Protein AF-A0A6L3V3K3-F1 (afdb_monomer)

Secondary structure (DSSP, 8-state):
--TT-SSEEEEEEEETTEEEEEEEEE----------

Organism: NCBI:txid1602942

Sequence (36 aa):
MLDSLKFGSITIVVQDGKVVQIEKNEKVRLQSNKTR

Solvent-accessible surface area (backbone atoms only — not comparable to full-atom values): 2623 Å² total; per-residue (Å²): 123,73,86,76,66,87,42,69,53,74,51,74,44,71,56,97,92,37,81,77,45,78,48,80,48,74,61,80,83,82,74,84,80,74,77,125

Foldseek 3Di:
DVVVQPDFDWDWDDDPNDTDDIDTDHDDDDDPPPPD

pLDDT: mean 84.99, std 12.59, range [59.69, 97.75]

Nearest PDB structures (foldseek):
  1mtp-assembly1_B  TM=5.399E-01  e=8.333E+00  Thermobifida fusca
  6reb-assembly1_Q  TM=5.592E-01  e=9.522E+00  Polytomella sp. Pringsheim 198.80
  3k1q-assembly1_C  TM=2.878E-01  e=7.293E+00  Grass carp reovirus

Radius of gyration: 15.59 Å; Cα contacts (8 Å, |Δi|>4): 33; chains: 1; bounding box: 26×19×48 Å

Mean predicted aligned error: 7.1 Å

InterPro domains:
  IPR018743 Protein of unknown function DUF2292 [PF10055] (1-30)

Structure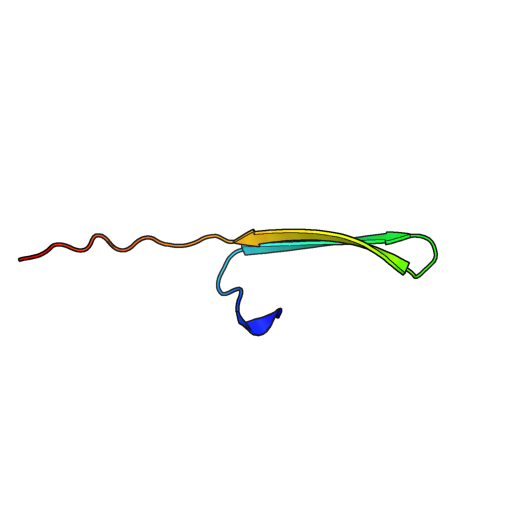 (mmCIF, N/CA/C/O backbone):
data_AF-A0A6L3V3K3-F1
#
_entry.id   AF-A0A6L3V3K3-F1
#
loop_
_atom_site.group_PDB
_atom_site.id
_atom_site.type_symbol
_atom_site.label_atom_id
_atom_site.label_alt_id
_atom_site.label_comp_id
_atom_site.label_asym_id
_atom_site.label_entity_id
_atom_site.label_seq_id
_atom_site.pdbx_PDB_ins_code
_atom_site.Cartn_x
_atom_site.Cartn_y
_atom_site.Cartn_z
_atom_site.occupancy
_atom_site.B_iso_or_equiv
_atom_site.auth_seq_id
_atom_site.auth_comp_id
_atom_site.auth_asym_id
_atom_site.auth_atom_id
_atom_site.pdbx_PDB_model_num
ATOM 1 N N . MET A 1 1 ? -0.525 -6.222 -6.740 1.00 59.69 1 MET A N 1
ATOM 2 C CA . MET A 1 1 ? -0.579 -4.824 -6.236 1.00 59.69 1 MET A CA 1
ATOM 3 C C . MET A 1 1 ? 0.750 -4.397 -5.621 1.00 59.69 1 MET A C 1
ATOM 5 O O . MET A 1 1 ? 1.204 -3.307 -5.930 1.00 59.69 1 MET A O 1
ATOM 9 N N . LEU A 1 2 ? 1.379 -5.236 -4.789 1.00 61.59 2 LEU A N 1
ATOM 10 C CA . LEU A 1 2 ? 2.708 -4.968 -4.222 1.00 61.59 2 LEU A CA 1
ATOM 11 C C . LEU A 1 2 ? 3.838 -5.108 -5.258 1.00 61.59 2 LEU A C 1
ATOM 13 O O . LEU A 1 2 ? 4.753 -4.294 -5.269 1.00 61.59 2 LEU A O 1
ATOM 17 N N . ASP A 1 3 ? 3.708 -6.049 -6.198 1.00 64.06 3 ASP A N 1
ATOM 18 C CA . ASP A 1 3 ? 4.756 -6.346 -7.192 1.00 64.06 3 ASP A CA 1
ATOM 19 C C . ASP A 1 3 ? 5.003 -5.239 -8.232 1.00 64.06 3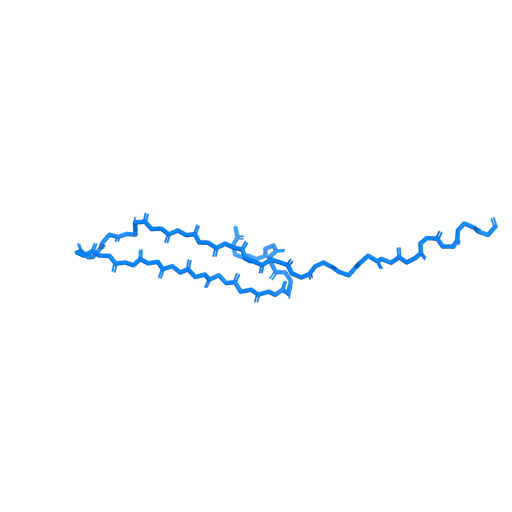 ASP A C 1
ATOM 21 O O . ASP A 1 3 ? 5.990 -5.283 -8.964 1.00 64.06 3 ASP A O 1
ATOM 25 N N . SER A 1 4 ? 4.118 -4.239 -8.334 1.00 72.88 4 SER A N 1
ATOM 26 C CA . SER A 1 4 ? 4.300 -3.128 -9.278 1.00 72.88 4 SER A CA 1
ATOM 27 C C . SER A 1 4 ? 5.190 -2.012 -8.734 1.00 72.88 4 SER A C 1
ATOM 29 O O . SER A 1 4 ? 5.657 -1.181 -9.510 1.00 72.88 4 SER A O 1
ATOM 31 N N . LEU A 1 5 ? 5.447 -1.980 -7.423 1.00 74.88 5 LEU A N 1
ATOM 32 C CA . LEU A 1 5 ? 6.223 -0.921 -6.788 1.00 74.88 5 LEU A CA 1
ATOM 33 C C . LEU A 1 5 ? 7.714 -1.268 -6.856 1.00 74.88 5 LEU A C 1
ATOM 35 O O . LEU A 1 5 ? 8.233 -2.008 -6.027 1.00 74.88 5 LEU A O 1
ATOM 39 N N . LYS A 1 6 ? 8.414 -0.729 -7.858 1.00 79.88 6 LYS A N 1
ATOM 40 C CA . LYS A 1 6 ? 9.846 -1.021 -8.051 1.00 79.88 6 LYS A CA 1
ATOM 41 C C . LYS A 1 6 ? 10.743 -0.316 -7.034 1.00 79.88 6 LYS A C 1
ATOM 43 O O . LYS A 1 6 ? 11.727 -0.893 -6.585 1.00 79.88 6 LYS A O 1
ATOM 48 N N . PHE A 1 7 ? 10.416 0.931 -6.691 1.00 85.88 7 PHE A N 1
ATOM 49 C CA . PHE A 1 7 ? 11.181 1.746 -5.747 1.00 85.88 7 PHE A CA 1
ATOM 50 C C . PHE A 1 7 ? 10.244 2.657 -4.957 1.00 85.88 7 PHE A C 1
ATOM 52 O O . PHE A 1 7 ? 9.464 3.397 -5.554 1.00 85.88 7 PHE A O 1
ATOM 59 N N . GLY A 1 8 ? 10.329 2.638 -3.628 1.00 88.88 8 GLY A N 1
ATOM 60 C CA . GLY A 1 8 ? 9.490 3.465 -2.761 1.00 88.88 8 GLY A CA 1
ATOM 61 C C . GLY A 1 8 ? 9.142 2.775 -1.444 1.00 88.88 8 GLY A C 1
ATOM 62 O O . GLY A 1 8 ? 9.841 1.852 -1.031 1.00 88.88 8 GLY A O 1
ATOM 63 N N . SER A 1 9 ? 8.081 3.236 -0.787 1.00 91.75 9 SER A N 1
ATOM 64 C CA . SER A 1 9 ? 7.602 2.713 0.492 1.00 91.75 9 SER A CA 1
ATOM 65 C C . SER A 1 9 ? 6.082 2.585 0.512 1.00 91.75 9 SER A C 1
ATOM 67 O O . SER A 1 9 ? 5.358 3.289 -0.197 1.00 91.75 9 SER A O 1
ATOM 69 N N . ILE A 1 10 ? 5.600 1.661 1.340 1.00 93.06 10 ILE A N 1
ATOM 70 C CA . ILE A 1 10 ? 4.182 1.511 1.649 1.00 93.06 10 ILE A CA 1
ATOM 71 C C . ILE A 1 10 ? 4.046 1.562 3.161 1.00 93.06 10 ILE A C 1
ATOM 73 O O . ILE A 1 10 ? 4.712 0.806 3.866 1.00 93.06 10 ILE A O 1
ATOM 77 N N . THR A 1 11 ? 3.172 2.436 3.637 1.00 94.62 11 THR A N 1
ATOM 78 C CA . THR A 1 11 ? 2.802 2.528 5.046 1.00 94.62 11 THR A CA 1
ATOM 79 C C . THR A 1 11 ? 1.405 1.950 5.203 1.00 94.62 11 THR A C 1
ATOM 81 O O . THR A 1 11 ? 0.472 2.380 4.526 1.00 94.62 11 THR A O 1
ATOM 84 N N . ILE A 1 12 ? 1.257 0.967 6.089 1.00 96.69 12 ILE A N 1
ATOM 85 C CA . ILE A 1 12 ? -0.031 0.349 6.409 1.00 96.69 12 ILE A CA 1
ATOM 86 C C . ILE A 1 12 ? -0.317 0.625 7.877 1.00 96.69 12 ILE A C 1
ATOM 88 O O . ILE A 1 12 ? 0.498 0.295 8.738 1.00 96.69 12 ILE A O 1
ATOM 92 N N . VAL A 1 13 ? -1.476 1.211 8.161 1.00 97.25 13 VAL A N 1
ATOM 93 C CA . VAL A 1 13 ? 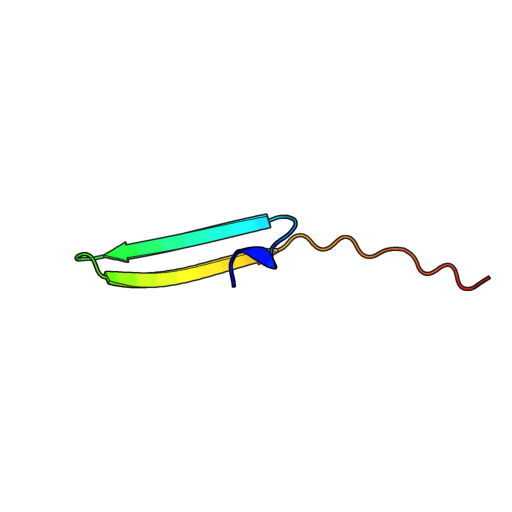-1.944 1.421 9.532 1.00 97.25 13 VAL A CA 1
ATOM 94 C C . VAL A 1 13 ? -2.995 0.368 9.843 1.00 97.25 13 VAL A C 1
ATOM 96 O O . VAL A 1 13 ? -4.006 0.255 9.142 1.00 97.25 13 VAL A O 1
ATOM 99 N N . VAL A 1 14 ? -2.741 -0.406 10.897 1.00 97.75 14 VAL A N 1
ATOM 100 C CA . VAL A 1 14 ? -3.649 -1.437 11.405 1.00 97.75 14 VAL A CA 1
ATOM 101 C C . VAL A 1 14 ? -4.137 -1.019 12.784 1.00 97.75 14 VAL A C 1
ATOM 103 O O . VAL A 1 14 ? -3.331 -0.697 13.655 1.00 97.75 14 VAL A O 1
ATOM 106 N N . GLN A 1 15 ? -5.451 -1.037 12.977 1.00 97.25 15 GLN A N 1
ATOM 107 C CA . GLN A 1 15 ? -6.113 -0.774 14.254 1.00 97.25 15 GLN A CA 1
ATOM 108 C C . GLN A 1 15 ? -7.160 -1.864 14.484 1.00 97.25 15 GLN A C 1
ATOM 110 O O . GLN A 1 15 ? -7.857 -2.257 13.550 1.00 97.25 15 GLN A O 1
ATOM 115 N N . ASP A 1 16 ? -7.220 -2.411 15.699 1.00 97.44 16 ASP A N 1
ATOM 116 C CA . ASP A 1 16 ? -8.133 -3.504 16.075 1.00 97.44 16 ASP A CA 1
ATOM 117 C C . ASP A 1 16 ? -8.101 -4.713 15.119 1.00 97.44 16 ASP A C 1
ATOM 119 O O . ASP A 1 16 ? -9.122 -5.323 14.797 1.00 97.44 16 ASP A O 1
ATOM 123 N 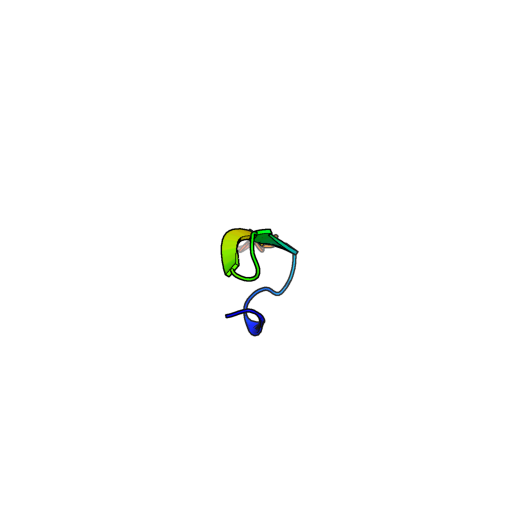N . GLY A 1 17 ? -6.911 -5.042 14.605 1.00 96.69 17 GLY A N 1
ATOM 124 C CA . GLY A 1 17 ? -6.716 -6.139 13.650 1.00 96.69 17 GLY A CA 1
ATOM 125 C C . GLY A 1 17 ? -7.257 -5.868 12.239 1.00 96.69 17 GLY A C 1
ATOM 126 O O . GLY A 1 17 ? -7.248 -6.774 11.407 1.00 96.69 17 GLY A O 1
ATOM 127 N N . LYS A 1 18 ? -7.708 -4.642 11.943 1.00 97.12 18 LYS A N 1
ATOM 128 C CA . LYS A 1 18 ? -8.210 -4.221 10.628 1.00 97.12 18 LYS A CA 1
ATOM 129 C C . LYS A 1 18 ? -7.301 -3.164 10.011 1.00 97.12 18 LYS A C 1
ATOM 131 O O . LYS A 1 18 ? -6.802 -2.271 10.691 1.00 97.12 18 LYS A O 1
ATOM 136 N N . VAL A 1 19 ? -7.095 -3.251 8.699 1.00 96.88 19 VAL A N 1
ATOM 137 C CA . VAL A 1 19 ? -6.366 -2.223 7.947 1.00 96.88 19 VAL A CA 1
ATOM 138 C C . VAL A 1 19 ? -7.273 -1.009 7.787 1.00 96.88 19 VAL A C 1
ATOM 140 O O . VAL A 1 19 ? -8.347 -1.122 7.200 1.00 96.88 19 VAL A O 1
ATOM 143 N N . VAL A 1 20 ? -6.839 0.138 8.302 1.00 97.62 20 VAL A N 1
ATOM 144 C CA . VAL A 1 20 ? -7.614 1.391 8.259 1.00 97.62 20 VAL A CA 1
ATOM 145 C C . VAL A 1 20 ? -7.027 2.412 7.289 1.00 97.62 20 VAL A C 1
ATOM 147 O O . VAL A 1 20 ? -7.748 3.275 6.800 1.00 97.62 20 VAL A O 1
ATOM 150 N N . GLN A 1 21 ? -5.736 2.300 6.967 1.00 96.88 21 GLN A N 1
ATOM 151 C CA . GLN A 1 21 ? -5.070 3.184 6.015 1.00 96.88 21 GLN A CA 1
ATOM 152 C C . GLN A 1 21 ? -3.962 2.446 5.271 1.00 96.88 21 GLN A C 1
ATOM 154 O O . GLN A 1 21 ? -3.230 1.637 5.845 1.00 96.88 21 GLN A O 1
ATOM 159 N N . ILE A 1 22 ? -3.830 2.775 3.989 1.00 95.69 22 ILE A N 1
ATOM 160 C CA . ILE A 1 22 ? -2.726 2.354 3.134 1.00 95.69 22 ILE A CA 1
ATOM 161 C C . ILE A 1 22 ? -2.233 3.595 2.3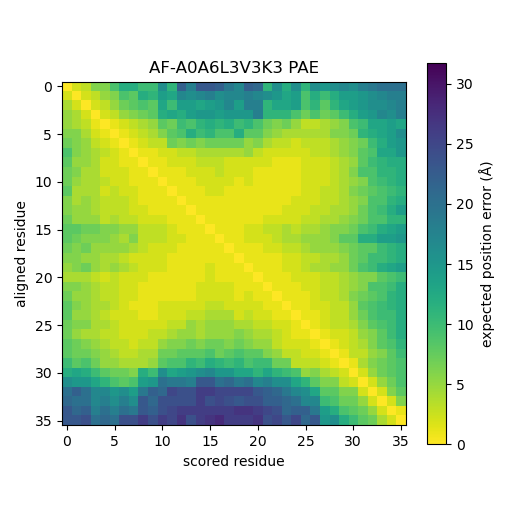98 1.00 95.69 22 ILE A C 1
ATOM 163 O O . ILE A 1 22 ? -2.992 4.226 1.667 1.00 95.69 22 ILE A O 1
ATOM 167 N N . GLU A 1 23 ? -0.962 3.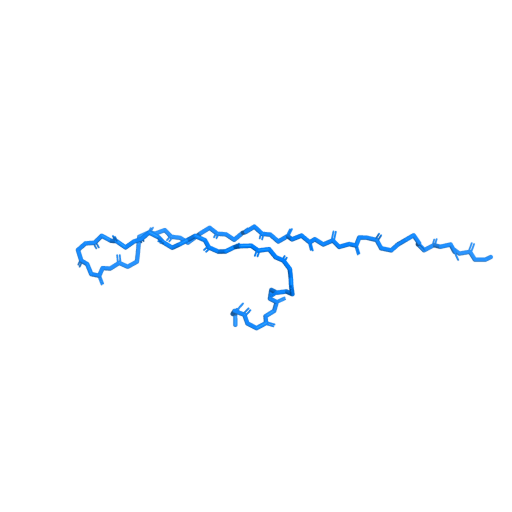929 2.576 1.00 94.69 23 GLU A N 1
ATOM 168 C CA . GLU A 1 23 ? -0.294 5.003 1.848 1.00 94.69 23 GLU A CA 1
ATOM 169 C C . GLU A 1 23 ? 0.848 4.420 1.016 1.00 94.69 23 GLU A C 1
ATOM 171 O O . GLU A 1 23 ? 1.647 3.625 1.513 1.00 94.69 23 GLU A O 1
ATOM 176 N N . LYS A 1 24 ? 0.926 4.807 -0.259 1.00 90.62 24 LYS A N 1
ATOM 177 C CA . LYS A 1 24 ? 1.947 4.341 -1.200 1.00 90.62 24 LYS A CA 1
ATOM 178 C C . LYS A 1 24 ? 2.753 5.534 -1.700 1.00 90.62 24 LYS A C 1
ATOM 180 O O . LYS A 1 24 ? 2.211 6.393 -2.386 1.00 90.62 24 LYS A O 1
ATOM 185 N N . ASN A 1 25 ? 4.053 5.533 -1.430 1.00 91.50 25 ASN A N 1
ATOM 186 C CA . ASN A 1 25 ? 4.996 6.505 -1.968 1.00 91.50 25 ASN A CA 1
ATOM 187 C C . ASN A 1 25 ? 5.916 5.808 -2.971 1.00 91.50 25 ASN A C 1
ATOM 189 O O . ASN A 1 25 ? 6.695 4.934 -2.603 1.00 91.50 25 ASN A O 1
ATOM 193 N N . GLU A 1 26 ? 5.829 6.183 -4.247 1.00 90.50 26 GLU A N 1
ATOM 194 C CA . GLU A 1 26 ? 6.607 5.570 -5.326 1.00 90.50 26 GLU A CA 1
ATOM 195 C C . GLU A 1 26 ? 7.640 6.551 -5.886 1.00 90.50 26 GLU A C 1
ATOM 197 O O . GLU A 1 26 ? 7.332 7.691 -6.230 1.00 90.50 26 GLU A O 1
ATOM 202 N N . LYS A 1 27 ? 8.892 6.100 -5.992 1.00 88.50 27 LYS A N 1
ATOM 203 C CA . LYS A 1 27 ? 9.983 6.857 -6.602 1.00 88.50 27 LYS A CA 1
ATOM 204 C C . LYS A 1 27 ? 10.136 6.425 -8.056 1.00 88.50 27 LYS A C 1
ATOM 206 O O . LYS A 1 27 ? 10.763 5.411 -8.355 1.00 88.50 27 LYS A O 1
ATOM 211 N N . VAL A 1 28 ? 9.612 7.236 -8.969 1.00 86.12 28 VAL A N 1
ATOM 212 C CA . VAL A 1 28 ? 9.746 7.009 -10.412 1.00 86.12 28 VAL A CA 1
ATOM 213 C C . VAL A 1 28 ? 10.952 7.781 -10.945 1.00 86.12 28 VAL A C 1
ATOM 215 O O . VAL A 1 28 ? 11.072 8.988 -10.740 1.00 86.12 28 VAL A O 1
ATOM 218 N N . ARG A 1 29 ? 11.860 7.098 -11.654 1.00 84.12 29 ARG A N 1
ATOM 219 C CA . ARG A 1 29 ? 12.943 7.766 -12.386 1.00 84.12 29 ARG A CA 1
ATOM 220 C C . ARG A 1 29 ? 12.468 8.085 -13.797 1.00 84.12 29 ARG A C 1
ATOM 222 O O . ARG A 1 29 ? 12.359 7.192 -14.632 1.00 84.12 29 ARG A O 1
ATOM 229 N N . LEU A 1 30 ? 12.213 9.361 -14.058 1.00 84.25 30 LEU A N 1
ATOM 230 C CA . LEU A 1 30 ? 11.927 9.843 -15.404 1.00 84.25 30 LEU A CA 1
ATOM 231 C C . LEU A 1 30 ? 13.223 9.795 -16.217 1.00 84.25 30 LEU A C 1
ATOM 233 O O . LEU A 1 30 ? 14.213 10.438 -15.861 1.00 84.25 30 LEU A O 1
ATOM 237 N N . GLN A 1 31 ? 13.251 8.989 -17.277 1.00 80.81 31 GLN A N 1
ATOM 238 C CA . GLN A 1 31 ? 14.366 9.024 -18.216 1.00 80.81 31 GLN A CA 1
ATOM 239 C C . GLN A 1 31 ? 14.213 10.246 -19.120 1.00 80.81 31 GLN A C 1
ATOM 241 O O . GLN A 1 31 ? 13.116 10.546 -19.590 1.00 80.81 31 GLN A O 1
ATOM 246 N N . SER A 1 32 ? 15.313 10.963 -19.358 1.00 75.81 32 SER A N 1
ATOM 247 C CA . SER A 1 32 ? 15.334 12.018 -20.367 1.00 75.81 32 SER A 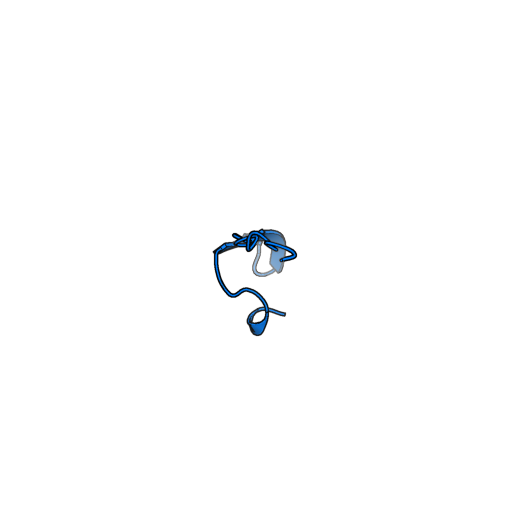CA 1
ATOM 248 C C . SER A 1 32 ? 15.195 11.344 -21.722 1.00 75.81 32 SER A C 1
ATOM 250 O O . SER A 1 32 ? 16.127 10.691 -22.193 1.00 75.81 32 SER A O 1
ATOM 252 N N . ASN A 1 33 ? 14.021 11.471 -22.335 1.00 67.56 33 ASN A N 1
ATOM 253 C CA . ASN A 1 33 ? 13.857 11.097 -23.724 1.00 67.56 33 ASN A CA 1
ATOM 254 C C . ASN A 1 33 ? 14.589 12.159 -24.551 1.00 67.56 33 ASN A C 1
ATOM 256 O O . ASN A 1 33 ? 14.014 13.175 -24.935 1.00 67.56 33 ASN A O 1
ATOM 260 N N . LYS A 1 34 ? 15.900 11.977 -24.748 1.00 63.75 34 LYS A N 1
ATOM 261 C CA . LYS A 1 34 ? 16.622 12.692 -25.798 1.00 63.75 34 LYS A CA 1
ATOM 262 C C . LYS A 1 34 ? 16.135 12.116 -27.120 1.00 63.75 34 LYS A C 1
ATOM 264 O O . LYS A 1 34 ? 16.714 11.161 -27.634 1.00 63.75 34 LYS A O 1
ATOM 269 N N . THR A 1 35 ? 15.045 12.680 -27.627 1.00 64.81 35 THR A N 1
ATOM 27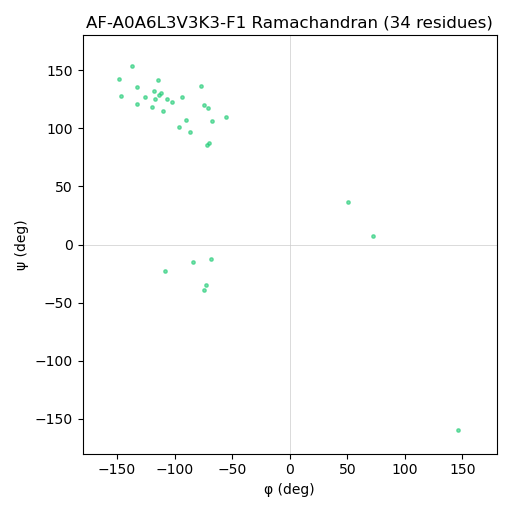0 C CA . THR A 1 35 ? 14.693 12.585 -29.040 1.00 64.81 35 THR A CA 1
ATOM 271 C C . THR A 1 35 ? 15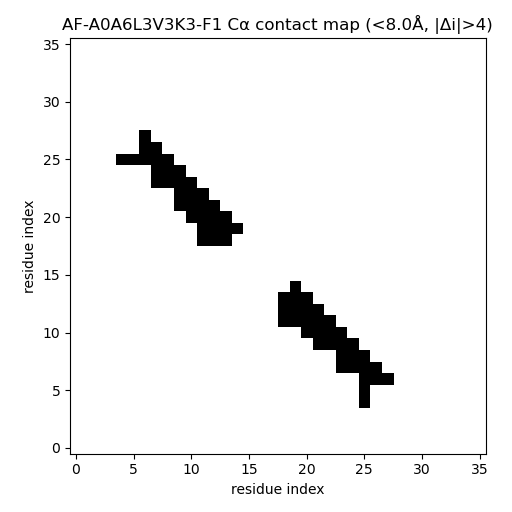.902 13.117 -29.803 1.00 64.81 35 THR A C 1
ATOM 273 O O . THR A 1 35 ? 16.269 14.281 -29.638 1.00 64.81 35 THR A O 1
ATOM 276 N N . ARG A 1 36 ? 16.607 12.204 -30.476 1.00 62.25 36 ARG A N 1
ATOM 277 C CA . ARG A 1 36 ? 17.709 12.531 -31.382 1.00 62.25 36 ARG A CA 1
ATOM 278 C C . ARG A 1 36 ? 17.192 13.354 -32.549 1.00 62.25 36 ARG A C 1
ATOM 280 O O . ARG A 1 36 ? 16.043 13.086 -32.965 1.00 62.25 36 ARG A O 1
#